Protein AF-A0A098TIL7-F1 (afdb_monomer_lite)

Foldseek 3Di:
DQDPVNVVVVVVQVVVVHDDDDDDPCQCVPQVLLSLLVVLVVVCVVVVDPVSNVVCPVRDHRDDDDDDDPVNVVVVVVVVVVVVD

Structure (mmCIF, N/CA/C/O backbone):
data_AF-A0A098TIL7-F1
#
_entry.id   AF-A0A098TIL7-F1
#
loop_
_atom_site.group_PDB
_atom_site.id
_atom_site.type_symbol
_atom_site.label_atom_id
_atom_site.label_alt_id
_atom_site.label_comp_id
_atom_site.label_asym_id
_atom_site.label_entity_id
_atom_site.label_seq_id
_atom_site.pdbx_PDB_ins_code
_atom_site.Cartn_x
_atom_site.Cartn_y
_atom_site.Cartn_z
_atom_site.occupancy
_atom_site.B_iso_or_equiv
_atom_site.auth_seq_id
_atom_site.auth_comp_id
_atom_site.auth_asym_id
_atom_site.auth_atom_id
_atom_site.pdbx_PDB_model_num
ATOM 1 N N . MET A 1 1 ? 5.270 -3.045 -14.886 1.00 59.97 1 MET A N 1
ATOM 2 C CA . MET A 1 1 ? 4.293 -3.802 -15.699 1.00 59.97 1 MET A CA 1
ATOM 3 C C . MET A 1 1 ? 3.287 -4.485 -14.773 1.00 59.97 1 MET A C 1
ATOM 5 O O . MET A 1 1 ? 3.725 -5.065 -13.788 1.00 59.97 1 MET A O 1
ATOM 9 N N . ARG A 1 2 ? 1.972 -4.371 -15.009 1.00 67.88 2 ARG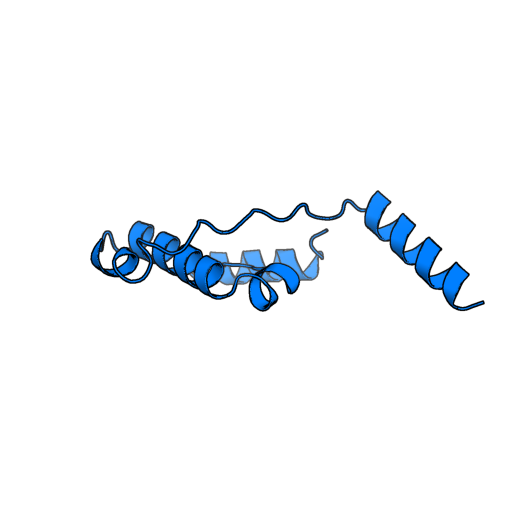 A N 1
ATOM 10 C CA . ARG A 1 2 ? 0.961 -5.215 -14.338 1.00 67.88 2 ARG A CA 1
ATOM 11 C C . ARG A 1 2 ? 0.632 -6.368 -15.278 1.00 67.88 2 ARG A C 1
ATOM 13 O O . ARG A 1 2 ? 0.524 -6.147 -16.481 1.00 67.88 2 ARG A O 1
ATOM 20 N N . SER A 1 3 ? 0.549 -7.586 -14.755 1.00 76.62 3 SER A N 1
ATOM 21 C CA . SER A 1 3 ? 0.126 -8.719 -15.575 1.00 76.62 3 SER A CA 1
ATOM 22 C C . SER A 1 3 ? -1.373 -8.589 -15.890 1.00 76.62 3 SER A C 1
ATOM 24 O O . SER A 1 3 ? -2.124 -7.996 -15.115 1.00 76.62 3 SER A O 1
ATOM 26 N N . ARG A 1 4 ? -1.841 -9.163 -17.005 1.00 75.69 4 ARG A N 1
ATOM 27 C CA . ARG A 1 4 ? -3.290 -9.234 -17.286 1.00 75.69 4 ARG A CA 1
ATOM 28 C C . ARG A 1 4 ? -4.059 -9.946 -16.168 1.00 75.69 4 ARG A C 1
ATOM 30 O O . ARG A 1 4 ? -5.187 -9.572 -15.866 1.00 75.69 4 ARG A O 1
ATOM 37 N N . ALA A 1 5 ? -3.442 -10.946 -15.539 1.00 84.00 5 ALA A N 1
ATOM 38 C CA . ALA A 1 5 ? -4.032 -11.640 -14.400 1.00 84.00 5 ALA A CA 1
ATOM 39 C C . ALA A 1 5 ? -4.160 -10.707 -13.185 1.00 84.00 5 ALA A C 1
ATOM 41 O O . ALA A 1 5 ? -5.206 -10.668 -12.549 1.00 84.00 5 ALA A O 1
ATOM 42 N N . ASP A 1 6 ? -3.136 -9.900 -12.902 1.00 84.25 6 ASP A N 1
ATOM 43 C CA . ASP A 1 6 ? -3.137 -8.933 -11.802 1.00 84.25 6 ASP A CA 1
ATOM 44 C C . ASP A 1 6 ? -4.255 -7.898 -11.946 1.00 84.25 6 ASP A C 1
ATOM 46 O O . ASP A 1 6 ? -4.833 -7.466 -10.950 1.00 84.25 6 ASP A O 1
ATOM 50 N N . GLU A 1 7 ? -4.532 -7.467 -13.176 1.00 88.75 7 GLU A N 1
ATOM 51 C CA . GLU A 1 7 ? -5.626 -6.543 -13.470 1.00 88.75 7 GLU A CA 1
ATOM 52 C C . GLU A 1 7 ? -6.984 -7.203 -13.245 1.00 88.75 7 GLU A C 1
ATOM 54 O O . GLU A 1 7 ? -7.823 -6.616 -12.564 1.00 88.75 7 GLU A O 1
ATOM 59 N N . ALA A 1 8 ? -7.168 -8.443 -13.711 1.00 90.69 8 ALA A N 1
ATOM 60 C CA . ALA A 1 8 ? -8.394 -9.202 -13.480 1.00 90.69 8 ALA A CA 1
ATOM 61 C C . ALA A 1 8 ? -8.687 -9.388 -11.981 1.00 90.69 8 ALA A C 1
ATOM 63 O O . ALA A 1 8 ? -9.813 -9.160 -11.539 1.00 90.69 8 ALA A O 1
ATOM 64 N N . TRP A 1 9 ? -7.666 -9.720 -11.184 1.00 88.94 9 TRP A N 1
ATOM 65 C CA . TRP A 1 9 ? -7.798 -9.824 -9.729 1.00 88.94 9 TRP A CA 1
ATOM 66 C C . TRP A 1 9 ? -8.175 -8.494 -9.088 1.00 88.94 9 TRP A C 1
ATOM 68 O O . TRP A 1 9 ? -9.097 -8.450 -8.277 1.00 88.94 9 TRP A O 1
ATOM 78 N N . ASN A 1 10 ? -7.507 -7.398 -9.464 1.00 91.81 10 ASN A N 1
ATOM 79 C CA . ASN A 1 10 ? -7.848 -6.082 -8.927 1.00 91.81 10 ASN A CA 1
ATOM 80 C C . ASN A 1 10 ? -9.316 -5.739 -9.221 1.00 91.81 10 ASN A C 1
ATOM 82 O O . ASN A 1 10 ? -10.030 -5.319 -8.316 1.00 91.81 10 ASN A O 1
ATOM 86 N N . THR A 1 11 ? -9.780 -5.950 -10.456 1.00 94.19 11 THR A N 1
ATOM 87 C CA . THR A 1 11 ? -11.177 -5.699 -10.834 1.00 94.19 11 THR A CA 1
ATOM 88 C C . THR A 1 11 ? -12.144 -6.565 -10.033 1.00 94.19 11 THR A C 1
ATOM 90 O O . THR A 1 11 ? -13.164 -6.057 -9.571 1.00 94.19 11 THR A O 1
ATOM 93 N N . PHE A 1 12 ? -11.817 -7.842 -9.817 1.00 95.75 12 PHE A N 1
ATOM 94 C CA . PHE A 1 12 ? -12.629 -8.741 -9.001 1.00 95.75 12 PHE A CA 1
ATOM 95 C C . PHE A 1 12 ? -12.770 -8.237 -7.558 1.00 95.75 12 PHE A C 1
ATOM 97 O O . PHE A 1 12 ? -13.888 -8.077 -7.077 1.00 95.75 12 PHE A O 1
ATOM 104 N N . PHE A 1 13 ? -11.658 -7.931 -6.881 1.00 95.62 13 PHE A N 1
ATOM 105 C CA . PHE A 1 13 ? -11.685 -7.470 -5.489 1.00 95.62 13 PHE A CA 1
ATOM 106 C C . PHE A 1 13 ? -12.424 -6.136 -5.340 1.00 95.62 13 PHE A C 1
ATOM 108 O O . PHE A 1 13 ? -13.296 -6.010 -4.480 1.00 95.62 13 PHE A O 1
ATOM 115 N N . LEU A 1 14 ? -12.142 -5.173 -6.223 1.00 95.19 14 LEU A N 1
ATOM 116 C CA . LEU A 1 14 ? -12.824 -3.877 -6.224 1.00 95.19 14 LEU A CA 1
ATOM 117 C C . LEU A 1 14 ? -14.336 -4.033 -6.449 1.00 95.19 14 LEU A C 1
ATOM 119 O O . LEU A 1 14 ? -15.126 -3.385 -5.768 1.00 95.19 14 LEU A O 1
ATOM 123 N N . GLY A 1 15 ? -14.751 -4.934 -7.347 1.00 96.25 15 GLY A N 1
ATOM 124 C CA . GLY A 1 15 ? -16.165 -5.229 -7.602 1.00 96.25 15 GLY A CA 1
ATOM 125 C C . GLY A 1 15 ? -16.905 -5.875 -6.425 1.00 96.25 15 GLY A C 1
ATOM 126 O O . GLY A 1 15 ? -18.131 -5.890 -6.414 1.00 96.25 15 GLY A O 1
ATOM 127 N N . GLN A 1 16 ? -16.178 -6.386 -5.432 1.00 96.62 16 GLN A N 1
ATOM 128 C CA . GLN A 1 16 ? -16.720 -6.979 -4.206 1.00 96.62 16 GLN A CA 1
ATOM 129 C C . GLN A 1 16 ? -16.571 -6.049 -2.986 1.00 96.62 16 GLN A C 1
ATOM 131 O O . GLN A 1 16 ? -16.734 -6.490 -1.852 1.00 96.62 16 GLN A O 1
ATOM 136 N N . GLY A 1 17 ? -16.241 -4.770 -3.200 1.00 94.38 17 GLY A N 1
ATOM 137 C CA . GLY A 1 17 ? -16.113 -3.782 -2.125 1.00 94.38 17 GLY A CA 1
ATOM 138 C C . GLY A 1 17 ? -14.803 -3.859 -1.335 1.00 94.38 17 GLY A C 1
ATOM 139 O O . GLY A 1 17 ? -14.683 -3.212 -0.297 1.00 94.38 17 GLY A O 1
ATOM 140 N N . TRP A 1 18 ? -13.809 -4.618 -1.806 1.00 95.56 18 TRP A N 1
ATOM 141 C CA . TRP A 1 18 ? -12.485 -4.635 -1.186 1.00 95.56 18 TRP A CA 1
ATOM 142 C C . TRP A 1 18 ? -11.651 -3.431 -1.620 1.00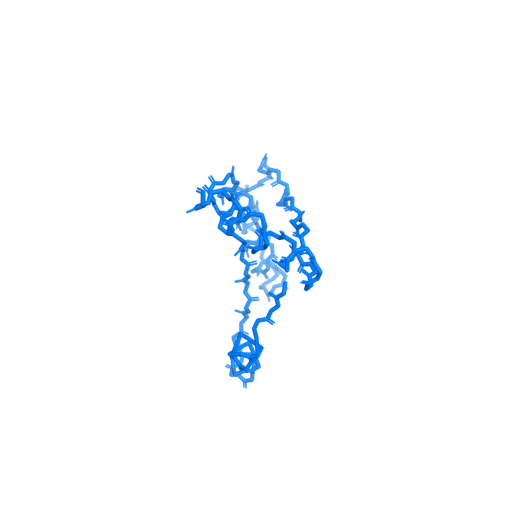 95.56 18 TRP A C 1
ATOM 144 O O . TRP A 1 18 ? -11.668 -3.026 -2.781 1.00 95.56 18 TRP A O 1
ATOM 154 N N . LEU A 1 19 ? -10.831 -2.923 -0.702 1.00 93.62 19 LEU A N 1
ATOM 155 C CA . LEU A 1 19 ? -9.745 -1.996 -1.013 1.00 93.62 19 LEU A CA 1
ATOM 156 C C . LEU A 1 19 ? -8.468 -2.782 -1.314 1.00 93.62 19 LEU A C 1
ATOM 158 O O . LEU A 1 19 ? -8.109 -3.704 -0.585 1.00 93.62 19 LEU A O 1
ATOM 162 N N . VAL A 1 20 ? -7.758 -2.397 -2.375 1.00 93.12 20 VAL A N 1
ATOM 163 C CA . VAL A 1 20 ? -6.535 -3.083 -2.814 1.00 93.12 20 VAL A CA 1
ATOM 164 C C . VAL A 1 20 ? -5.332 -2.156 -2.659 1.00 93.12 20 VAL A C 1
ATOM 166 O O . VAL A 1 20 ? -5.169 -1.202 -3.420 1.00 93.12 20 VAL A O 1
ATOM 169 N N . VAL A 1 21 ? -4.451 -2.474 -1.708 1.00 92.50 21 VAL A N 1
ATOM 170 C CA . VAL A 1 21 ? -3.156 -1.802 -1.503 1.00 92.50 21 VAL A CA 1
ATOM 171 C C . VAL A 1 21 ? -2.037 -2.747 -1.939 1.00 92.50 21 VAL A C 1
ATOM 173 O O . VAL A 1 21 ? -2.038 -3.921 -1.577 1.00 92.50 21 VAL A O 1
ATOM 176 N N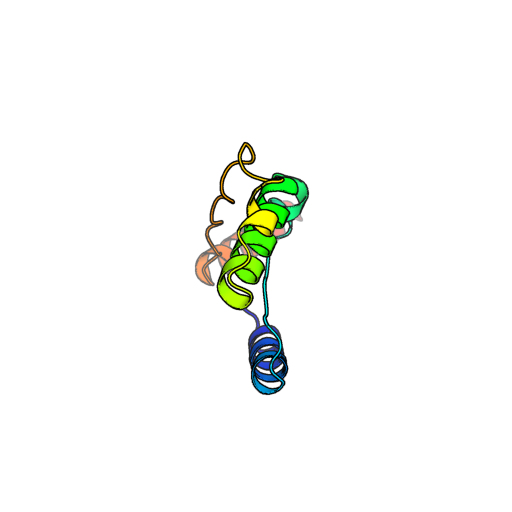 . ARG A 1 22 ? -1.088 -2.264 -2.750 1.00 90.56 22 ARG A N 1
ATOM 177 C CA . ARG A 1 22 ? 0.010 -3.083 -3.291 1.00 90.56 22 ARG A CA 1
ATOM 178 C C . ARG A 1 22 ? 1.349 -2.407 -3.063 1.00 90.56 22 ARG A C 1
ATOM 180 O O . ARG A 1 22 ? 1.534 -1.261 -3.464 1.00 90.56 22 ARG A O 1
ATOM 187 N N . PHE A 1 23 ? 2.284 -3.175 -2.525 1.00 92.31 23 PHE A N 1
ATOM 188 C CA . PHE A 1 23 ? 3.674 -2.779 -2.344 1.00 92.31 23 PHE A CA 1
ATOM 189 C C . PHE A 1 23 ? 4.580 -3.623 -3.236 1.00 92.31 23 PHE A C 1
ATOM 191 O O . PHE A 1 23 ? 4.252 -4.763 -3.576 1.00 92.31 23 PHE A O 1
ATOM 198 N N . SER A 1 24 ? 5.720 -3.065 -3.632 1.00 90.31 24 SER A N 1
ATOM 199 C CA . SER A 1 24 ? 6.804 -3.867 -4.195 1.00 90.31 24 SER A CA 1
ATOM 200 C C . SER A 1 24 ? 7.530 -4.624 -3.080 1.00 90.31 24 SER A C 1
ATOM 202 O O . SER A 1 24 ? 7.511 -4.207 -1.920 1.00 90.31 24 SER A O 1
ATOM 204 N N . LEU A 1 25 ? 8.234 -5.701 -3.438 1.00 90.00 25 LEU A N 1
ATOM 205 C CA . LEU A 1 25 ? 9.086 -6.412 -2.483 1.00 90.00 25 LEU A CA 1
ATOM 206 C C . LEU A 1 25 ? 10.093 -5.458 -1.828 1.00 90.00 25 LEU A C 1
ATOM 208 O O . LEU A 1 25 ? 10.197 -5.429 -0.609 1.00 90.00 25 LEU A O 1
ATOM 212 N N . GLN A 1 26 ? 10.752 -4.618 -2.632 1.00 90.38 26 GL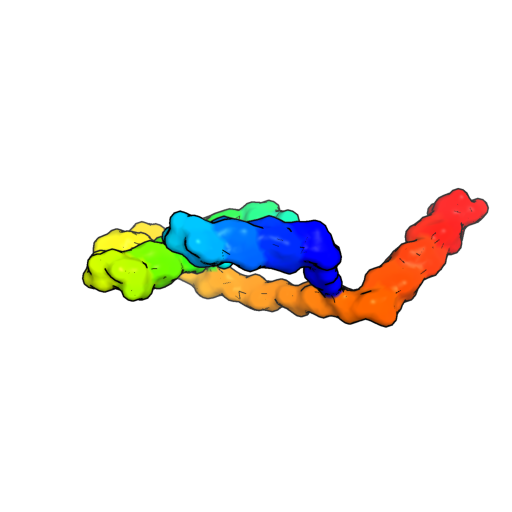N A N 1
ATOM 213 C CA . GLN A 1 26 ? 11.725 -3.643 -2.144 1.00 90.38 26 GLN A CA 1
ATOM 214 C C . GLN A 1 26 ? 11.117 -2.655 -1.134 1.00 90.38 26 GLN A C 1
ATOM 216 O O . GLN A 1 26 ? 11.780 -2.320 -0.158 1.00 90.38 26 GLN A O 1
ATOM 221 N N . GLN A 1 27 ? 9.873 -2.201 -1.326 1.00 93.94 27 GLN A N 1
ATOM 222 C CA . GLN A 1 27 ? 9.199 -1.329 -0.357 1.00 93.94 27 GLN A CA 1
ATOM 223 C C . GLN A 1 27 ? 8.986 -2.040 0.981 1.00 93.94 27 GLN A C 1
ATOM 225 O O . GLN A 1 27 ? 9.331 -1.486 2.022 1.00 93.94 27 GLN A O 1
ATOM 230 N N . VAL A 1 28 ? 8.480 -3.276 0.953 1.00 94.69 28 VAL A N 1
ATOM 231 C CA . VAL A 1 28 ? 8.209 -4.049 2.175 1.00 94.69 28 VAL A CA 1
ATOM 232 C C . VAL A 1 28 ? 9.502 -4.389 2.913 1.00 94.69 28 VAL A C 1
ATOM 234 O O . VAL A 1 28 ? 9.543 -4.307 4.137 1.00 94.69 28 VAL A O 1
ATOM 237 N N . THR A 1 29 ? 10.571 -4.733 2.191 1.00 94.44 29 THR A N 1
ATOM 238 C CA . THR A 1 29 ? 11.849 -5.107 2.810 1.00 94.44 29 THR A CA 1
ATOM 239 C C . THR A 1 29 ? 12.639 -3.905 3.315 1.00 94.44 29 THR A C 1
ATOM 241 O O . THR A 1 29 ? 13.269 -3.998 4.362 1.00 94.44 29 THR A O 1
ATOM 244 N N . ALA A 1 30 ? 12.639 -2.786 2.584 1.00 94.56 30 ALA A N 1
ATOM 245 C CA . ALA A 1 30 ? 13.467 -1.630 2.926 1.00 94.56 30 ALA A CA 1
ATOM 246 C C . ALA A 1 30 ? 12.756 -0.622 3.841 1.00 94.56 30 ALA A C 1
ATOM 248 O O . ALA A 1 30 ? 13.415 0.065 4.615 1.00 94.56 30 ALA A O 1
ATOM 249 N N . GLN A 1 31 ? 11.430 -0.491 3.732 1.00 95.50 31 GLN A N 1
ATOM 250 C CA . GLN A 1 31 ? 10.644 0.551 4.406 1.00 95.50 31 GLN A CA 1
ATOM 251 C C . GLN A 1 31 ? 9.321 -0.008 4.978 1.00 95.50 31 GLN A C 1
ATOM 253 O O . GLN A 1 31 ? 8.237 0.495 4.657 1.00 95.50 31 GLN A O 1
ATOM 258 N N . PRO A 1 32 ? 9.363 -1.047 5.837 1.00 95.56 32 PRO A N 1
ATOM 259 C CA . PRO A 1 32 ? 8.155 -1.712 6.331 1.00 95.56 32 PRO A CA 1
ATOM 260 C C . PRO A 1 32 ? 7.239 -0.774 7.129 1.00 95.56 32 PRO A C 1
ATOM 262 O O . PRO A 1 32 ? 6.024 -0.797 6.944 1.00 95.56 32 PRO A O 1
ATOM 265 N N . GLN A 1 33 ? 7.797 0.102 7.974 1.00 97.19 33 GLN A N 1
ATOM 266 C CA . GLN A 1 33 ? 6.987 1.042 8.756 1.00 97.19 33 GLN A CA 1
ATOM 267 C C . GLN A 1 33 ? 6.273 2.071 7.875 1.00 97.19 33 GLN A C 1
ATOM 269 O O . GLN A 1 33 ? 5.098 2.353 8.103 1.00 97.19 33 GLN A O 1
ATOM 274 N N . SER A 1 34 ? 6.929 2.577 6.828 1.00 96.88 34 SER A N 1
ATOM 275 C CA . SER A 1 34 ? 6.290 3.479 5.866 1.00 96.88 34 SER A CA 1
ATOM 276 C C . SER A 1 34 ? 5.174 2.784 5.082 1.00 96.88 34 SER A C 1
ATOM 278 O O . SER A 1 34 ? 4.160 3.411 4.781 1.00 96.88 34 SER A O 1
ATOM 280 N N . CYS A 1 35 ? 5.297 1.478 4.810 1.00 96.81 35 CYS A N 1
ATOM 281 C CA . CYS A 1 35 ? 4.194 0.690 4.251 1.00 96.81 35 CYS A CA 1
ATOM 282 C C . CYS A 1 35 ? 3.002 0.630 5.222 1.00 96.81 35 CYS A C 1
ATOM 284 O O . CYS A 1 35 ? 1.865 0.845 4.806 1.00 96.81 35 CYS A O 1
ATOM 286 N N . CYS A 1 36 ? 3.247 0.409 6.517 1.00 96.69 36 CYS A N 1
ATOM 287 C CA . CYS A 1 36 ? 2.194 0.438 7.538 1.00 96.69 36 CYS A CA 1
ATOM 288 C C . CYS A 1 36 ? 1.541 1.823 7.659 1.00 96.69 36 CYS A C 1
ATOM 290 O O . CYS A 1 36 ? 0.314 1.907 7.711 1.00 96.69 36 CYS A O 1
ATOM 292 N N . ARG A 1 37 ? 2.329 2.907 7.613 1.00 97.19 37 ARG A N 1
ATOM 293 C CA . ARG A 1 37 ? 1.810 4.283 7.559 1.00 97.19 37 ARG A CA 1
ATOM 294 C C . ARG A 1 37 ? 0.902 4.487 6.346 1.00 97.19 37 ARG A C 1
ATOM 296 O O . ARG A 1 37 ? -0.171 5.061 6.493 1.00 97.19 37 ARG A O 1
ATOM 303 N N . ALA A 1 38 ? 1.281 3.981 5.171 1.00 96.50 38 ALA A N 1
ATOM 304 C CA . ALA A 1 38 ? 0.451 4.070 3.969 1.00 96.50 38 ALA A CA 1
ATOM 305 C C . ALA A 1 38 ? -0.889 3.323 4.126 1.00 96.50 38 ALA A C 1
ATOM 307 O O . ALA A 1 38 ? -1.930 3.835 3.719 1.00 96.50 38 ALA A O 1
ATOM 308 N N . ILE A 1 39 ? -0.896 2.145 4.765 1.00 96.62 39 ILE A N 1
ATOM 309 C CA . ILE A 1 39 ? -2.144 1.437 5.104 1.00 96.62 39 ILE A CA 1
ATOM 310 C C . ILE A 1 39 ? -2.988 2.278 6.071 1.00 96.62 39 ILE A C 1
ATOM 312 O O . ILE A 1 39 ? -4.185 2.453 5.846 1.00 96.62 39 ILE A O 1
ATOM 316 N N . ALA A 1 40 ? -2.376 2.832 7.120 1.00 96.69 40 ALA A N 1
ATOM 317 C CA . ALA A 1 40 ? -3.067 3.673 8.092 1.00 96.69 40 ALA A CA 1
ATOM 318 C C . ALA A 1 40 ? -3.682 4.926 7.449 1.00 96.69 40 ALA A C 1
ATOM 320 O O . ALA A 1 40 ? -4.805 5.289 7.784 1.00 96.69 40 ALA A O 1
ATOM 321 N N . GLN A 1 41 ? -3.002 5.541 6.476 1.00 95.94 41 GLN A N 1
ATOM 322 C CA . GLN A 1 41 ? -3.537 6.654 5.683 1.00 95.94 41 GLN A CA 1
ATOM 323 C C . GLN A 1 41 ? -4.784 6.250 4.887 1.00 95.94 41 GLN A C 1
ATOM 325 O O . GLN A 1 41 ? -5.767 6.988 4.890 1.00 95.94 41 GLN A O 1
ATOM 330 N N . VAL A 1 42 ? -4.780 5.073 4.252 1.00 96.00 42 VAL A N 1
ATOM 331 C CA . VAL A 1 42 ? -5.957 4.557 3.529 1.00 96.00 42 VAL A CA 1
ATOM 332 C C . VAL A 1 42 ? -7.128 4.323 4.484 1.00 96.00 42 VAL A C 1
ATOM 334 O O . VAL A 1 42 ? -8.254 4.721 4.194 1.00 96.00 42 VAL A O 1
ATOM 337 N N . LEU A 1 43 ? -6.874 3.716 5.645 1.00 96.12 43 LEU A N 1
ATOM 338 C CA . LEU A 1 43 ? -7.911 3.467 6.648 1.00 96.12 43 LEU A CA 1
ATOM 339 C C . LEU A 1 43 ? -8.445 4.767 7.260 1.00 96.12 43 LEU A C 1
ATOM 341 O O . LEU A 1 43 ? -9.653 4.903 7.423 1.00 96.12 43 LEU A O 1
ATOM 345 N N . HIS A 1 44 ? -7.575 5.740 7.536 1.00 95.75 44 HIS A N 1
ATOM 346 C CA . HIS A 1 44 ? -7.965 7.072 7.993 1.00 95.75 44 HIS A CA 1
ATOM 347 C C . HIS A 1 44 ? -8.900 7.760 6.992 1.00 95.75 44 HIS A C 1
ATOM 349 O O . HIS A 1 44 ? -9.931 8.288 7.391 1.00 95.75 44 HIS A O 1
ATOM 355 N N . GLN A 1 45 ? -8.587 7.710 5.694 1.00 94.50 45 GLN A N 1
ATOM 356 C CA . GLN A 1 45 ? -9.444 8.287 4.652 1.00 94.50 45 GLN A CA 1
ATOM 357 C C . GLN A 1 45 ? -10.816 7.608 4.574 1.00 94.50 45 GLN A C 1
ATOM 359 O O . GLN A 1 45 ? -11.807 8.267 4.270 1.00 94.50 45 GLN A O 1
ATOM 364 N N . LEU A 1 46 ? -10.879 6.305 4.851 1.00 94.69 46 LEU A N 1
ATOM 365 C CA . LEU A 1 46 ? -12.126 5.546 4.821 1.00 94.69 46 LEU A CA 1
ATOM 366 C C . LEU A 1 46 ? -12.987 5.765 6.074 1.00 94.69 46 LEU A C 1
ATOM 368 O O . LEU A 1 46 ? -14.204 5.875 5.971 1.00 94.69 46 LEU A O 1
ATOM 372 N N . LEU A 1 47 ? -12.361 5.782 7.251 1.00 95.75 47 LEU A N 1
ATOM 373 C CA . LEU A 1 47 ? -13.042 5.776 8.551 1.00 95.75 47 LEU A CA 1
ATOM 374 C C . LEU A 1 47 ? -13.129 7.163 9.200 1.00 95.75 47 LEU A C 1
ATOM 376 O O . LEU A 1 47 ? -13.814 7.316 10.207 1.00 95.75 47 LEU A O 1
ATOM 380 N N . ALA A 1 48 ? -12.426 8.157 8.651 1.00 94.75 48 ALA A N 1
ATOM 381 C CA . ALA A 1 48 ? -12.245 9.491 9.223 1.00 94.75 48 ALA A CA 1
ATOM 382 C C . ALA A 1 48 ? -11.686 9.487 10.664 1.00 94.75 48 ALA A C 1
ATOM 384 O O . ALA A 1 48 ? -11.923 10.424 11.425 1.00 94.75 48 ALA A O 1
ATOM 385 N N . ASP A 1 49 ? -10.922 8.453 11.041 1.00 94.94 49 ASP A N 1
ATOM 386 C CA . ASP A 1 49 ? -10.340 8.313 12.381 1.00 94.94 49 ASP A CA 1
ATOM 387 C C . ASP A 1 49 ? -8.875 8.794 12.406 1.00 94.94 49 ASP A C 1
ATOM 389 O O . ASP A 1 49 ? -8.001 8.134 11.830 1.00 94.94 49 ASP A O 1
ATOM 393 N N . PRO A 1 50 ? -8.563 9.942 13.036 1.00 90.12 50 PRO A N 1
ATOM 394 C CA . PRO A 1 50 ? -7.200 10.465 13.114 1.00 90.12 50 PRO A CA 1
ATOM 395 C C . PRO A 1 50 ? -6.284 9.650 14.040 1.00 90.12 50 PRO A C 1
ATOM 397 O O . PRO A 1 50 ? -5.062 9.725 13.899 1.00 90.12 50 PRO A O 1
ATOM 400 N N . LEU A 1 51 ? -6.829 8.840 14.958 1.00 95.19 51 LEU A N 1
ATOM 401 C CA . LEU A 1 51 ? -6.026 8.025 15.877 1.00 95.19 51 LEU A CA 1
ATOM 402 C C . LEU A 1 51 ? -5.210 6.956 15.142 1.00 95.19 51 LEU A C 1
ATOM 404 O O . LEU A 1 51 ? -4.175 6.530 15.649 1.00 95.19 51 LEU A O 1
ATOM 408 N N . LEU A 1 52 ? -5.624 6.576 13.930 1.00 94.19 52 LEU A N 1
ATOM 409 C CA . LEU A 1 52 ? -4.906 5.627 13.077 1.00 94.19 52 LEU A CA 1
ATOM 410 C C . LEU A 1 52 ? -3.536 6.143 12.622 1.00 94.19 52 LEU A C 1
ATOM 412 O O . LEU A 1 52 ? -2.633 5.342 12.389 1.00 94.19 52 LEU A O 1
ATOM 416 N N . LEU A 1 53 ? -3.364 7.463 12.501 1.00 94.44 53 LEU A N 1
ATOM 417 C CA . LEU A 1 53 ? -2.104 8.069 12.058 1.00 94.44 53 LEU A CA 1
ATOM 418 C C . LEU A 1 53 ? -1.140 8.355 13.207 1.00 94.44 53 LEU A C 1
ATOM 420 O O . LEU A 1 53 ? 0.066 8.410 12.9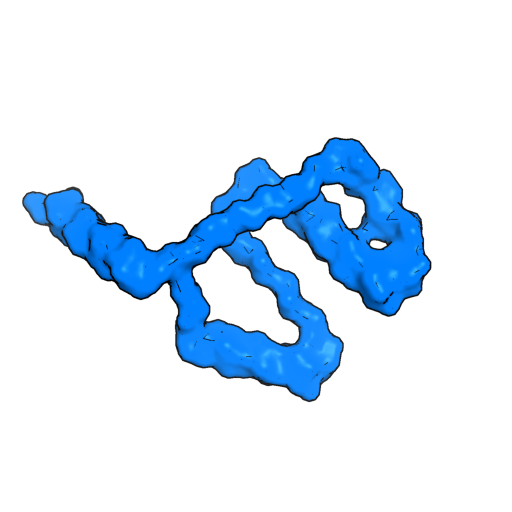76 1.00 94.44 53 LEU A O 1
ATOM 424 N N . LYS A 1 54 ? -1.652 8.472 14.435 1.00 95.00 54 LYS A N 1
ATOM 425 C CA . LYS A 1 54 ? -0.864 8.801 15.627 1.00 95.00 54 LYS A CA 1
ATOM 426 C C . LYS A 1 54 ? 0.366 7.895 15.833 1.00 95.00 54 LYS A C 1
ATOM 428 O O . LYS A 1 54 ? 1.437 8.422 16.118 1.00 95.00 54 LYS A O 1
ATOM 433 N N . PRO A 1 55 ? 0.295 6.560 15.637 1.00 95.56 55 PRO A N 1
ATOM 434 C CA . PRO A 1 55 ? 1.468 5.690 15.767 1.00 95.56 55 PRO A CA 1
ATOM 435 C C . PRO A 1 55 ? 2.555 5.921 14.706 1.00 95.56 55 PRO A C 1
ATOM 437 O O . PRO A 1 55 ? 3.653 5.388 14.835 1.00 95.56 55 PRO A O 1
ATOM 440 N N . PHE A 1 56 ? 2.249 6.666 13.642 1.00 96.06 56 PHE A N 1
ATOM 441 C CA . PHE A 1 56 ? 3.104 6.846 12.471 1.00 96.06 56 PHE A CA 1
ATOM 442 C C . PHE A 1 56 ? 3.513 8.307 12.241 1.00 96.06 56 PHE A C 1
ATOM 444 O O . PHE A 1 56 ? 4.032 8.618 11.168 1.00 96.06 56 PHE A O 1
ATOM 451 N N . GLU A 1 57 ? 3.301 9.199 13.216 1.00 94.25 57 GLU A N 1
ATOM 452 C CA . GLU A 1 57 ? 3.611 10.635 13.096 1.00 94.25 57 GLU A CA 1
ATOM 453 C C . GLU A 1 57 ? 5.074 10.881 12.696 1.00 94.25 57 GLU A C 1
ATOM 455 O O . GLU A 1 57 ? 5.339 11.650 11.770 1.00 94.25 57 GLU A O 1
ATOM 460 N N . GLU A 1 58 ? 6.009 10.152 13.312 1.00 96.56 58 GLU A N 1
ATOM 461 C CA . GLU A 1 58 ? 7.453 10.255 13.049 1.00 96.56 58 GLU A CA 1
ATOM 462 C C . GLU A 1 58 ? 7.939 9.355 11.897 1.00 96.56 58 GLU A C 1
ATOM 464 O O . GLU A 1 58 ? 9.082 9.460 11.454 1.00 96.56 58 GLU A O 1
ATOM 469 N N . VAL A 1 59 ? 7.088 8.459 11.385 1.00 96.38 59 VAL A N 1
ATOM 470 C CA . VAL A 1 59 ? 7.460 7.528 10.310 1.00 96.38 59 VAL A CA 1
ATOM 471 C C . VAL A 1 59 ? 7.407 8.260 8.970 1.00 96.38 59 VAL A C 1
ATOM 473 O O . VAL A 1 59 ? 6.350 8.782 8.638 1.00 96.38 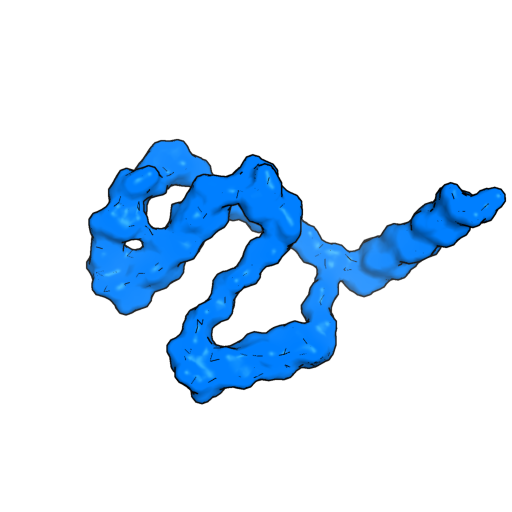59 VAL A O 1
ATOM 476 N N . PRO A 1 60 ? 8.464 8.279 8.144 1.00 95.06 60 PRO A N 1
ATOM 477 C CA . PRO A 1 60 ? 8.439 8.996 6.872 1.00 95.06 60 PRO A CA 1
ATOM 478 C C . PRO A 1 60 ? 7.425 8.401 5.888 1.00 95.06 60 PRO A C 1
ATOM 480 O O . PRO A 1 60 ? 7.081 7.214 5.948 1.00 95.06 60 PRO A O 1
ATOM 483 N N . GLU A 1 61 ? 6.967 9.225 4.945 1.00 93.69 61 GLU A N 1
ATOM 484 C CA . GLU A 1 61 ? 6.088 8.764 3.870 1.00 93.69 61 GLU A CA 1
ATOM 485 C C . GLU A 1 61 ? 6.766 7.714 2.990 1.00 93.69 61 GLU A C 1
ATOM 487 O O . GLU A 1 61 ? 7.975 7.747 2.756 1.00 93.69 61 GLU A O 1
ATOM 492 N N . LEU A 1 62 ? 5.968 6.764 2.499 1.00 93.75 62 LEU A N 1
ATOM 493 C CA . LEU A 1 62 ? 6.475 5.698 1.651 1.00 93.75 62 LEU A CA 1
ATOM 494 C C . LEU A 1 62 ? 6.940 6.266 0.313 1.00 93.75 62 LEU A C 1
ATOM 496 O O . LEU A 1 62 ? 6.144 6.811 -0.452 1.00 93.75 62 LEU A O 1
ATOM 500 N N . VAL A 1 63 ? 8.217 6.060 -0.006 1.00 90.75 63 VAL A N 1
ATOM 501 C CA . VAL A 1 63 ? 8.778 6.501 -1.283 1.00 90.75 63 VAL A CA 1
ATOM 502 C C . VAL A 1 63 ? 8.117 5.730 -2.440 1.00 90.75 63 VAL A C 1
ATOM 504 O O . VAL A 1 63 ? 8.157 4.488 -2.462 1.00 90.75 63 VAL A O 1
ATOM 507 N N . PRO A 1 64 ? 7.517 6.427 -3.426 1.00 86.69 64 PRO A N 1
ATOM 508 C CA . PRO A 1 64 ? 6.984 5.788 -4.617 1.00 86.69 64 PRO A CA 1
ATOM 509 C C . PRO A 1 64 ? 8.103 5.115 -5.403 1.00 86.69 64 PRO A C 1
ATOM 511 O O . PRO A 1 64 ? 9.125 5.724 -5.710 1.00 86.69 64 PRO A O 1
ATOM 514 N N . MET A 1 65 ? 7.898 3.852 -5.762 1.00 83.75 65 MET A N 1
ATOM 515 C CA . MET A 1 65 ? 8.850 3.137 -6.596 1.00 83.75 65 MET A CA 1
ATOM 516 C C . MET A 1 65 ? 8.488 3.237 -8.079 1.00 83.75 65 MET A C 1
ATOM 518 O O . MET A 1 65 ? 7.336 2.954 -8.441 1.00 83.75 65 MET A O 1
ATOM 522 N N . PRO A 1 66 ? 9.457 3.578 -8.952 1.00 79.81 66 PRO A N 1
ATOM 523 C CA . PRO A 1 66 ? 9.235 3.556 -10.385 1.00 79.81 66 PRO A CA 1
ATOM 524 C C . PRO A 1 66 ? 8.911 2.128 -10.822 1.00 79.81 66 PRO A C 1
ATOM 526 O O . PRO A 1 66 ? 9.542 1.153 -10.409 1.00 79.81 66 PRO A O 1
ATOM 529 N N . ARG A 1 67 ? 7.879 1.998 -11.652 1.00 78.44 67 ARG A N 1
ATOM 530 C CA . ARG A 1 67 ? 7.503 0.715 -12.242 1.00 78.44 67 ARG A CA 1
ATOM 531 C C . ARG A 1 67 ? 8.279 0.540 -13.529 1.00 78.44 67 ARG A C 1
ATOM 533 O O . ARG A 1 67 ? 8.275 1.449 -14.350 1.00 78.44 67 ARG A O 1
ATOM 540 N N . TRP A 1 68 ? 8.817 -0.655 -13.746 1.00 79.81 68 TRP A N 1
ATOM 541 C CA . TRP A 1 68 ? 9.427 -0.963 -15.031 1.00 79.81 68 TRP A CA 1
ATOM 542 C C . TRP A 1 68 ? 8.397 -0.888 -16.155 1.00 79.81 68 TRP A C 1
ATOM 544 O O . TRP A 1 68 ? 7.295 -1.462 -16.069 1.00 79.81 68 TRP A O 1
ATOM 554 N N . THR A 1 69 ? 8.796 -0.196 -17.207 1.00 82.44 69 THR A N 1
ATOM 555 C CA . THR A 1 69 ? 8.235 -0.276 -18.546 1.00 82.44 69 THR A CA 1
ATOM 556 C C . THR A 1 69 ? 8.514 -1.654 -19.145 1.00 82.44 69 THR A C 1
ATOM 558 O O . THR A 1 69 ? 9.394 -2.397 -18.704 1.00 82.44 69 THR A O 1
ATOM 561 N N . GLU A 1 70 ? 7.760 -2.017 -20.179 1.00 79.94 70 GLU A N 1
ATOM 562 C CA . GLU A 1 70 ? 8.000 -3.264 -20.911 1.00 79.94 70 GLU A CA 1
ATOM 563 C C . GLU A 1 70 ? 9.399 -3.284 -21.554 1.00 79.94 70 GLU A C 1
ATOM 565 O O . GLU A 1 70 ? 10.039 -4.330 -21.633 1.00 79.94 70 GLU A O 1
ATOM 570 N N . ALA A 1 71 ? 9.901 -2.117 -21.974 1.00 83.69 71 ALA A N 1
ATOM 571 C CA . ALA A 1 71 ? 11.246 -1.970 -22.517 1.00 83.69 71 ALA A CA 1
ATOM 572 C C . ALA A 1 71 ? 12.327 -2.272 -21.467 1.00 83.69 71 ALA A C 1
ATOM 574 O O . ALA A 1 71 ? 13.229 -3.059 -21.742 1.00 83.69 71 ALA A O 1
ATOM 575 N N . GLU A 1 72 ? 12.210 -1.716 -20.258 1.00 86.00 72 GLU A N 1
ATOM 576 C CA . GLU A 1 72 ? 13.144 -1.984 -19.153 1.00 86.00 72 GLU A CA 1
ATOM 577 C C . GLU A 1 72 ? 13.116 -3.457 -18.733 1.00 86.00 72 GLU A C 1
ATOM 579 O O . GLU A 1 72 ? 14.168 -4.062 -18.532 1.00 86.00 72 GLU A O 1
ATOM 584 N N . ALA A 1 73 ? 11.928 -4.070 -18.687 1.00 82.75 73 ALA A N 1
ATOM 585 C CA . ALA A 1 73 ? 11.794 -5.497 -18.400 1.00 82.75 73 ALA A CA 1
ATOM 586 C C . ALA A 1 73 ? 12.476 -6.368 -19.469 1.00 82.75 73 ALA A C 1
ATOM 588 O O . ALA A 1 73 ? 13.214 -7.293 -19.132 1.00 82.75 73 ALA A O 1
ATOM 589 N N . ARG A 1 74 ? 12.296 -6.043 -20.759 1.00 85.31 74 ARG A N 1
ATOM 590 C CA . ARG A 1 74 ? 12.997 -6.726 -21.860 1.00 85.31 74 ARG A CA 1
ATOM 591 C C . ARG A 1 74 ? 14.513 -6.552 -21.774 1.00 85.31 74 ARG A C 1
ATOM 593 O O . ARG A 1 74 ? 15.242 -7.514 -21.996 1.00 85.31 74 ARG A O 1
ATOM 600 N N . GLN A 1 75 ? 14.988 -5.353 -21.438 1.00 87.62 75 GLN A N 1
ATOM 601 C CA . GLN A 1 75 ? 16.417 -5.093 -21.260 1.00 87.62 75 GLN A CA 1
ATOM 602 C C . GLN A 1 75 ? 17.005 -5.894 -20.098 1.00 87.62 75 GLN A C 1
ATOM 604 O O . GLN A 1 75 ? 18.105 -6.422 -20.228 1.00 87.62 75 GLN A O 1
ATOM 609 N N . MET A 1 76 ? 16.289 -6.015 -18.980 1.00 82.50 76 MET A N 1
ATOM 610 C CA . MET A 1 76 ? 16.755 -6.815 -17.851 1.00 82.50 76 MET A CA 1
ATOM 611 C C . MET A 1 76 ? 16.822 -8.309 -18.192 1.00 82.50 76 MET A C 1
ATOM 613 O O . MET A 1 76 ? 17.861 -8.920 -17.963 1.00 82.50 76 MET A O 1
ATOM 617 N N . LEU A 1 77 ? 15.794 -8.864 -18.846 1.00 85.06 77 LEU A N 1
ATOM 618 C CA . LEU A 1 77 ? 15.817 -10.253 -19.327 1.00 85.06 77 LEU A CA 1
ATOM 619 C C . LEU A 1 77 ? 16.988 -10.521 -20.285 1.00 85.06 77 LEU A C 1
ATOM 621 O O . LEU A 1 77 ? 17.620 -11.573 -20.223 1.00 85.06 77 LEU A O 1
ATOM 625 N N . ALA A 1 78 ? 17.290 -9.568 -21.172 1.00 86.31 78 ALA A N 1
ATOM 626 C CA . ALA A 1 78 ? 18.437 -9.673 -22.067 1.00 86.31 78 ALA A CA 1
ATOM 627 C C . ALA A 1 78 ? 19.771 -9.667 -21.299 1.00 86.31 78 ALA A C 1
ATOM 629 O O . ALA A 1 78 ? 20.673 -10.420 -21.649 1.00 86.31 78 ALA A O 1
ATOM 630 N N . ARG A 1 79 ? 19.891 -8.861 -20.235 1.00 79.38 79 ARG A N 1
ATOM 631 C CA . ARG A 1 79 ? 21.095 -8.805 -19.387 1.00 79.38 79 ARG A CA 1
ATOM 632 C C . ARG A 1 79 ? 21.303 -10.077 -18.565 1.00 79.38 79 ARG A C 1
ATOM 634 O O . ARG A 1 79 ? 22.438 -10.523 -18.457 1.00 79.38 79 ARG A O 1
ATOM 641 N N . GLU A 1 80 ? 20.244 -10.671 -18.014 1.00 74.12 80 GLU A N 1
ATOM 642 C CA . GLU A 1 80 ? 20.357 -11.926 -17.254 1.00 74.12 80 GLU A CA 1
ATOM 643 C C . GLU A 1 80 ? 20.832 -13.092 -18.125 1.00 74.12 80 GLU A C 1
ATOM 645 O O . GLU A 1 80 ? 21.669 -13.876 -17.682 1.00 74.12 80 GLU A O 1
ATOM 650 N N . ARG A 1 81 ? 20.367 -13.175 -19.379 1.00 68.19 81 ARG A N 1
ATOM 651 C CA . ARG A 1 81 ? 20.811 -14.207 -20.332 1.00 68.19 81 ARG A CA 1
ATOM 652 C C . ARG A 1 81 ? 22.301 -14.119 -20.657 1.00 68.19 81 ARG A C 1
ATOM 654 O O . ARG A 1 81 ? 22.955 -15.143 -20.728 1.00 68.19 81 ARG A O 1
ATOM 661 N N . VAL A 1 82 ? 22.838 -12.907 -20.783 1.00 64.88 82 VAL A N 1
ATOM 662 C CA . VAL A 1 82 ? 24.271 -12.683 -21.052 1.00 64.88 82 VAL A CA 1
ATOM 663 C C . VAL A 1 82 ? 25.151 -13.015 -19.840 1.00 64.88 82 VAL A C 1
ATOM 665 O O . VAL A 1 82 ? 26.313 -13.349 -20.006 1.00 64.88 82 VAL A O 1
ATOM 668 N N . LEU A 1 83 ? 24.623 -12.922 -18.615 1.00 61.16 83 LEU A N 1
ATOM 669 C CA . LEU A 1 83 ? 25.355 -13.270 -17.387 1.00 61.16 83 LEU A CA 1
ATOM 670 C C . LEU A 1 83 ? 25.323 -14.772 -17.059 1.00 61.16 83 LEU A C 1
ATOM 672 O O . LEU A 1 83 ? 25.977 -15.196 -16.108 1.00 61.16 83 LEU A O 1
ATOM 676 N N . SER A 1 84 ? 24.528 -15.553 -17.792 1.00 57.59 84 SER A N 1
ATOM 677 C CA . SER A 1 84 ? 24.367 -17.000 -17.602 1.00 57.59 84 SER A CA 1
ATOM 678 C C . SER A 1 84 ? 24.983 -17.840 -18.733 1.00 57.59 84 SER A C 1
ATOM 680 O O . SER A 1 84 ? 24.844 -19.064 -18.718 1.00 57.59 84 SER A O 1
ATOM 682 N N . GLU A 1 85 ? 25.701 -17.190 -19.654 1.00 49.25 85 GLU A N 1
ATOM 683 C CA . GLU A 1 85 ? 26.588 -17.767 -20.679 1.00 49.25 85 GLU A CA 1
ATOM 684 C C . GLU A 1 85 ? 28.057 -17.480 -20.331 1.00 49.25 85 GLU A C 1
ATOM 686 O O . GLU A 1 85 ? 28.898 -18.374 -20.579 1.00 49.25 85 GLU A O 1
#

Organism: NCBI:txid1497020

Sequence (85 aa):
MRSRADEAWNTFFLGQGWLVVRFSLQQVTAQPQSCCRAIAQVLHQLLADPLLLKPFEEVPELVPMPRWTEAEARQMLARERVLSE

Secondary structure (DSSP, 8-state):
---HHHHHHHHHHHHTT-------HHHHHH-HHHHHHHHHHHHHHHH--GGGTGGGTTSPPPPPPPPPPHHHHHHHHHHHHHT--

Radius of gyration: 17.22 Å; chains: 1; bounding box: 43×28×38 Å

pLDDT: mean 88.62, std 10.2, range [49.25, 97.19]